Protein AF-A0A744CQF1-F1 (afdb_monomer)

Secondary structure (DSSP, 8-state):
-----S-----PPP--PPPPP-TT--B-------GGGSS-HHHHTTS---BSSHHHHHHHH---S-TTT-HHHHHHIIIIIIS----B-

pLDDT: mean 80.6, std 7.48, range [52.09, 89.44]

Structure (mmCIF, N/CA/C/O backbone):
data_AF-A0A744CQF1-F1
#
_entry.id   AF-A0A744CQF1-F1
#
loop_
_atom_site.group_PDB
_atom_site.id
_atom_site.type_symbol
_atom_site.label_atom_id
_atom_site.label_alt_id
_atom_site.label_comp_id
_atom_site.label_asym_id
_atom_site.label_entity_id
_atom_site.label_seq_id
_atom_site.pdbx_PDB_ins_code
_atom_site.Cartn_x
_atom_site.Cartn_y
_atom_site.Cartn_z
_atom_site.occupancy
_atom_site.B_iso_or_equiv
_atom_site.auth_seq_id
_atom_site.auth_comp_id
_atom_site.auth_asym_id
_atom_site.auth_atom_id
_atom_site.pdbx_PDB_model_num
ATOM 1 N N . MET A 1 1 ? 31.120 11.249 -49.701 1.00 52.09 1 MET A N 1
ATOM 2 C CA . MET A 1 1 ? 30.536 11.500 -48.367 1.00 52.09 1 MET A CA 1
ATOM 3 C C . MET A 1 1 ? 30.119 12.964 -48.316 1.00 52.09 1 MET A C 1
ATOM 5 O O . MET A 1 1 ? 30.982 13.821 -48.209 1.00 52.09 1 MET A O 1
ATOM 9 N N . GLY A 1 2 ? 28.840 13.262 -48.560 1.00 64.88 2 GLY A N 1
ATOM 10 C CA . GLY A 1 2 ? 28.354 14.643 -48.666 1.00 64.88 2 GLY A CA 1
ATOM 11 C C . GLY A 1 2 ? 28.097 15.241 -47.287 1.00 64.88 2 GLY A C 1
ATOM 12 O O . GLY A 1 2 ? 27.302 14.690 -46.527 1.00 64.88 2 GLY A O 1
ATOM 13 N N . TYR A 1 3 ? 28.777 16.341 -46.966 1.00 69.94 3 TYR A N 1
ATOM 14 C CA . TYR A 1 3 ? 28.553 17.093 -45.736 1.00 69.94 3 TYR A CA 1
ATOM 15 C C . TYR A 1 3 ? 27.156 17.715 -45.780 1.00 69.94 3 TYR A C 1
ATOM 17 O O . TYR A 1 3 ? 26.807 18.433 -46.717 1.00 69.94 3 TYR A O 1
ATOM 25 N N . ARG A 1 4 ? 26.332 17.390 -44.790 1.00 71.69 4 ARG A N 1
ATOM 26 C CA . ARG A 1 4 ? 24.956 17.865 -44.687 1.00 71.69 4 ARG A CA 1
ATOM 27 C C . ARG A 1 4 ? 24.951 19.172 -43.887 1.00 71.69 4 ARG A C 1
ATOM 29 O O . ARG A 1 4 ? 25.225 19.153 -42.693 1.00 71.69 4 ARG A O 1
ATOM 36 N N . HIS A 1 5 ? 24.704 20.303 -44.552 1.00 70.56 5 HIS A N 1
ATOM 37 C CA . HIS A 1 5 ? 24.642 21.624 -43.914 1.00 70.56 5 HIS A CA 1
ATOM 38 C C . HIS A 1 5 ? 23.206 21.920 -43.459 1.00 70.56 5 HIS A C 1
ATOM 40 O O . HIS A 1 5 ? 22.326 22.160 -44.283 1.00 70.56 5 HIS A O 1
ATOM 46 N N . GLY A 1 6 ? 22.971 21.916 -42.148 1.00 83.00 6 GLY A N 1
ATOM 47 C CA . GLY A 1 6 ? 21.667 22.187 -41.545 1.00 83.00 6 GLY A CA 1
ATOM 48 C C . GLY A 1 6 ? 21.626 21.790 -40.070 1.00 83.00 6 GLY A C 1
ATOM 49 O O . GLY A 1 6 ? 22.558 21.173 -39.558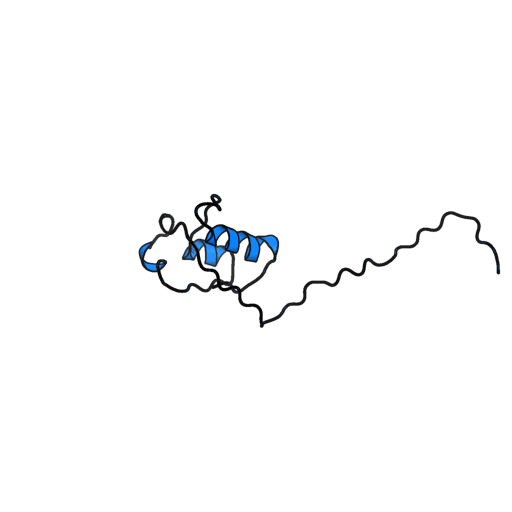 1.00 83.00 6 GLY A O 1
ATOM 50 N N . ILE A 1 7 ? 20.546 22.159 -39.387 1.00 76.81 7 ILE A N 1
ATOM 51 C CA . ILE A 1 7 ? 20.280 21.751 -38.006 1.00 76.81 7 ILE A CA 1
ATOM 52 C C . ILE A 1 7 ? 19.528 20.419 -38.081 1.00 76.81 7 ILE A C 1
ATOM 54 O O . ILE A 1 7 ? 18.497 20.342 -38.750 1.00 76.81 7 ILE A O 1
ATOM 58 N N . TYR A 1 8 ? 20.043 19.376 -37.431 1.00 80.06 8 TYR A N 1
ATOM 59 C CA . TYR A 1 8 ? 19.421 18.052 -37.419 1.00 80.06 8 TYR A CA 1
ATOM 60 C C . TYR A 1 8 ? 18.999 17.702 -35.999 1.00 80.06 8 TYR A C 1
ATOM 62 O O . TYR A 1 8 ? 19.826 17.681 -35.090 1.00 80.06 8 TYR A O 1
ATOM 70 N N . THR A 1 9 ? 17.717 17.405 -35.823 1.00 79.56 9 THR A N 1
ATOM 71 C CA . THR A 1 9 ? 17.188 16.873 -34.569 1.00 79.56 9 THR A CA 1
ATOM 72 C C . THR A 1 9 ? 17.201 15.355 -34.660 1.00 79.56 9 THR A C 1
ATOM 74 O O . THR A 1 9 ? 16.685 14.785 -35.620 1.00 79.56 9 THR A O 1
ATOM 77 N N . SER A 1 10 ? 17.808 14.700 -33.676 1.00 77.56 10 SER A N 1
ATOM 78 C CA . SER A 1 10 ? 17.733 13.253 -33.510 1.00 77.56 10 SER A CA 1
ATOM 79 C C . SER A 1 10 ? 17.060 12.977 -32.180 1.00 77.56 10 SER A C 1
ATOM 81 O O . SER A 1 10 ? 17.553 13.412 -31.141 1.00 77.56 10 SER A O 1
ATOM 83 N N . GLU A 1 11 ? 15.958 12.240 -32.205 1.00 78.56 11 GLU A N 1
ATOM 84 C CA . GLU A 1 11 ? 15.375 11.687 -30.990 1.00 78.56 11 GLU A CA 1
ATOM 85 C C . GLU A 1 11 ? 16.098 10.381 -30.678 1.00 78.56 11 GLU A C 1
ATOM 87 O O . GLU A 1 11 ? 16.030 9.410 -31.430 1.00 78.56 11 GLU A O 1
ATOM 92 N N . ILE A 1 12 ? 16.864 10.384 -29.591 1.00 78.56 12 ILE A N 1
ATOM 93 C CA . ILE A 1 12 ? 17.448 9.162 -29.047 1.00 78.56 12 ILE A CA 1
ATOM 94 C C . ILE A 1 12 ? 16.388 8.585 -28.107 1.00 78.56 12 ILE A C 1
ATOM 96 O O . ILE A 1 12 ? 16.023 9.273 -27.149 1.00 78.56 12 ILE A O 1
ATOM 100 N N . PRO A 1 13 ? 15.874 7.366 -28.351 1.00 71.81 13 PRO A N 1
ATOM 101 C CA . PRO A 1 13 ? 14.908 6.761 -27.449 1.00 71.81 13 PRO A CA 1
ATOM 102 C C . PRO A 1 13 ? 15.548 6.634 -26.067 1.00 71.81 13 PRO A C 1
ATOM 104 O O . PRO A 1 13 ? 16.601 6.015 -25.902 1.00 71.81 13 PRO A O 1
ATOM 107 N N . THR A 1 14 ? 14.930 7.250 -25.064 1.00 74.25 14 THR A N 1
ATOM 108 C CA . THR A 1 14 ? 15.338 7.067 -23.677 1.00 74.25 14 THR A CA 1
ATOM 109 C C . THR A 1 14 ? 15.015 5.632 -23.285 1.00 74.25 14 THR A C 1
ATOM 111 O O . THR A 1 14 ? 13.863 5.205 -23.281 1.00 74.25 14 THR A O 1
ATOM 114 N N . SER A 1 15 ? 16.052 4.857 -22.977 1.00 66.75 15 SER A N 1
ATOM 115 C CA . SER A 1 15 ? 15.905 3.462 -22.567 1.00 66.75 15 SER A CA 1
ATOM 116 C C . SER A 1 15 ? 15.473 3.391 -21.098 1.00 66.75 15 SER A C 1
ATOM 118 O O . SER A 1 15 ? 16.241 2.979 -20.234 1.00 66.75 15 SER A O 1
ATOM 120 N N . ILE A 1 16 ? 14.256 3.851 -20.797 1.00 72.25 16 ILE A N 1
ATOM 121 C CA . ILE A 1 16 ? 13.632 3.660 -19.485 1.00 72.25 16 ILE A CA 1
ATOM 122 C C . ILE A 1 16 ? 12.907 2.320 -19.532 1.00 72.25 16 ILE A C 1
ATOM 124 O O . ILE A 1 16 ? 11.856 2.191 -20.157 1.00 72.25 16 ILE A O 1
ATOM 128 N N . THR A 1 17 ? 13.487 1.305 -18.896 1.00 74.81 17 THR A N 1
ATOM 129 C CA . THR A 1 17 ? 12.841 -0.001 -18.758 1.00 74.81 17 THR A CA 1
ATOM 130 C C . THR A 1 17 ? 11.577 0.162 -17.911 1.00 74.81 17 THR A C 1
ATOM 132 O O . THR A 1 17 ? 11.685 0.618 -16.768 1.00 74.81 17 THR A O 1
ATOM 135 N N . PRO A 1 18 ? 10.383 -0.185 -18.425 1.00 70.75 18 PRO A N 1
ATOM 136 C CA . PRO A 1 18 ? 9.175 -0.131 -17.618 1.00 70.75 18 PRO A CA 1
ATOM 137 C C . PRO A 1 18 ? 9.276 -1.143 -16.465 1.00 70.75 18 PRO A C 1
ATOM 139 O O . PRO A 1 18 ? 9.870 -2.213 -16.638 1.00 70.75 18 PRO A O 1
ATOM 142 N N . PRO A 1 19 ? 8.708 -0.834 -15.289 1.00 69.06 19 PRO A N 1
ATOM 143 C CA . PRO A 1 19 ? 8.650 -1.785 -14.189 1.00 69.06 19 PRO A CA 1
ATOM 144 C C . PRO A 1 19 ? 7.914 -3.058 -14.630 1.00 69.06 19 PRO A C 1
ATOM 146 O O . PRO A 1 19 ? 6.842 -3.003 -15.232 1.00 69.06 19 PRO A O 1
ATOM 149 N N . VAL A 1 20 ? 8.517 -4.213 -14.348 1.00 70.31 20 VAL A N 1
ATOM 150 C CA . VAL A 1 20 ? 7.944 -5.533 -14.634 1.00 70.31 20 VAL A CA 1
ATOM 151 C C . VAL A 1 20 ? 7.161 -6.038 -13.428 1.00 70.31 20 VAL A C 1
ATOM 153 O O . VAL A 1 20 ? 7.654 -6.016 -12.302 1.00 70.31 20 VAL A O 1
ATOM 156 N N . ASN A 1 21 ? 5.946 -6.531 -13.670 1.00 69.56 21 ASN A N 1
ATOM 157 C CA . ASN A 1 21 ? 5.134 -7.160 -12.633 1.00 69.56 21 ASN A CA 1
ATOM 158 C C . ASN A 1 21 ? 5.734 -8.519 -12.264 1.00 69.56 21 ASN A C 1
ATOM 160 O O . ASN A 1 21 ? 5.835 -9.410 -13.109 1.00 69.56 21 ASN A O 1
ATOM 164 N N . VAL A 1 22 ? 6.113 -8.686 -10.997 1.00 71.31 22 VAL A N 1
ATOM 165 C CA . VAL A 1 22 ? 6.661 -9.937 -10.469 1.00 71.31 22 VAL A CA 1
ATOM 166 C C . VAL A 1 22 ? 5.830 -10.409 -9.280 1.00 71.31 22 VAL A C 1
ATOM 168 O O . VAL A 1 22 ? 5.462 -9.622 -8.416 1.00 71.31 22 VAL A O 1
ATOM 171 N N . SER A 1 23 ? 5.554 -11.712 -9.210 1.00 71.12 23 SER A N 1
ATOM 172 C CA . SER A 1 23 ? 4.802 -12.308 -8.093 1.00 71.12 23 SER A CA 1
ATOM 173 C C . SER A 1 23 ? 5.645 -12.504 -6.822 1.00 71.12 23 SER A C 1
ATOM 175 O O . SER A 1 23 ? 5.105 -12.878 -5.785 1.00 71.12 23 SER A O 1
ATOM 177 N N . ALA A 1 24 ? 6.963 -12.304 -6.892 1.00 66.81 24 ALA A N 1
ATOM 178 C CA . ALA A 1 24 ? 7.922 -12.713 -5.861 1.00 66.81 24 ALA A CA 1
ATOM 179 C C . ALA A 1 24 ? 8.315 -11.597 -4.866 1.00 66.81 24 ALA A C 1
ATOM 181 O O . ALA A 1 24 ? 9.339 -11.710 -4.202 1.00 66.81 24 ALA A O 1
ATOM 182 N N . GLY A 1 25 ? 7.527 -10.523 -4.750 1.00 73.56 25 GLY A N 1
ATOM 183 C CA . GLY A 1 25 ? 7.866 -9.335 -3.950 1.00 73.56 25 GLY A CA 1
ATOM 184 C C . GLY A 1 25 ? 6.747 -8.874 -3.020 1.00 73.56 25 GLY A C 1
ATOM 185 O O . GLY A 1 25 ? 6.425 -7.690 -3.012 1.00 73.56 25 GLY A O 1
ATOM 186 N N . LEU A 1 26 ? 6.122 -9.796 -2.279 1.00 83.44 26 LEU A N 1
ATOM 187 C CA . LEU A 1 26 ? 5.085 -9.440 -1.306 1.00 83.44 26 LEU A CA 1
ATOM 188 C C . LEU A 1 26 ? 5.677 -8.523 -0.226 1.00 83.44 26 LEU A C 1
ATOM 190 O O . LEU A 1 26 ? 6.605 -8.911 0.485 1.00 83.44 26 LEU A O 1
ATOM 194 N N . ILE A 1 27 ? 5.115 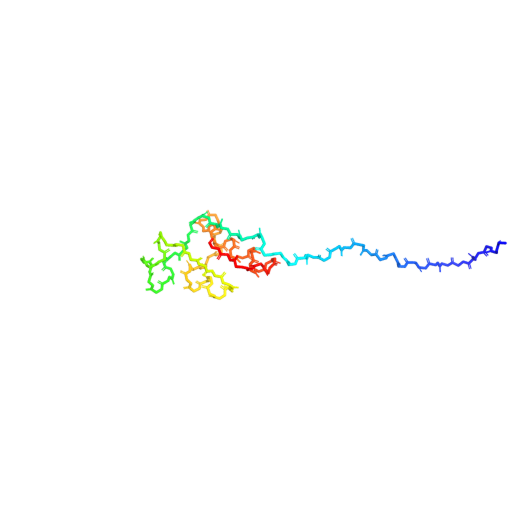-7.325 -0.083 1.00 83.56 27 ILE A N 1
ATOM 195 C CA . ILE A 1 27 ? 5.499 -6.399 0.981 1.00 83.56 27 ILE A CA 1
ATOM 196 C C . ILE A 1 27 ? 4.791 -6.841 2.264 1.00 83.56 27 ILE A C 1
ATOM 198 O O . ILE A 1 27 ? 3.562 -6.841 2.314 1.00 83.56 27 ILE A O 1
ATOM 202 N N . VAL A 1 28 ? 5.572 -7.202 3.284 1.00 88.25 28 VAL A N 1
ATOM 203 C CA . VAL A 1 28 ? 5.088 -7.463 4.648 1.00 88.25 28 VAL A CA 1
ATOM 204 C C .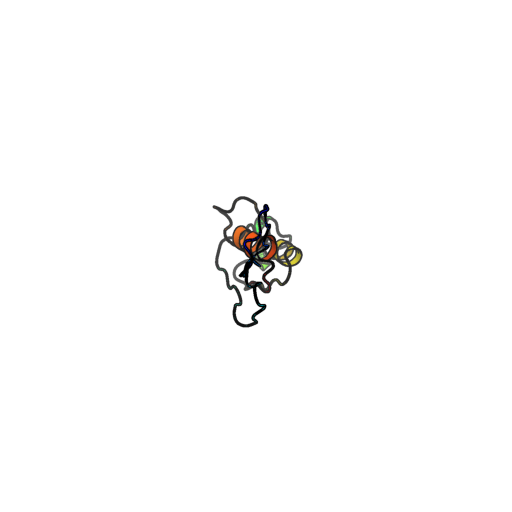 VAL A 1 28 ? 5.611 -6.354 5.552 1.00 88.25 28 VAL A C 1
ATOM 206 O O . VAL A 1 28 ? 6.824 -6.238 5.743 1.00 88.25 28 VAL A O 1
ATOM 209 N N . ALA A 1 29 ? 4.720 -5.518 6.075 1.00 87.88 29 ALA A N 1
ATOM 210 C CA . ALA A 1 29 ? 5.080 -4.340 6.853 1.00 87.88 29 ALA A CA 1
ATOM 211 C C . ALA A 1 29 ? 4.628 -4.460 8.311 1.00 87.88 29 ALA A C 1
ATOM 213 O O . ALA A 1 29 ? 3.496 -4.822 8.615 1.00 87.88 29 ALA A O 1
ATOM 214 N N . PHE A 1 30 ? 5.513 -4.084 9.232 1.00 88.31 30 PHE A N 1
ATOM 215 C CA . PHE A 1 30 ? 5.220 -4.037 10.662 1.00 88.31 30 PHE A CA 1
ATOM 216 C C . PHE A 1 30 ? 5.317 -2.598 11.148 1.00 88.31 30 PHE A C 1
ATOM 218 O O . PHE A 1 30 ? 6.299 -1.907 10.872 1.00 88.31 30 PHE A O 1
ATOM 225 N N . GLY A 1 31 ? 4.311 -2.136 11.884 1.00 87.06 31 GLY A N 1
ATOM 226 C CA . GLY A 1 31 ? 4.283 -0.754 12.329 1.00 87.06 31 GLY A CA 1
ATOM 227 C C . GLY A 1 31 ? 3.046 -0.389 13.127 1.00 87.06 31 GLY A C 1
ATOM 228 O O . GLY A 1 31 ? 2.290 -1.244 13.586 1.00 87.06 31 GLY A O 1
ATOM 229 N N . THR A 1 32 ? 2.854 0.913 13.296 1.00 86.94 32 THR A N 1
ATOM 230 C CA . THR A 1 32 ? 1.734 1.486 14.038 1.00 86.94 32 THR A CA 1
ATOM 231 C C . THR A 1 32 ? 0.641 1.951 13.086 1.00 86.94 32 THR A C 1
ATOM 233 O O . THR A 1 32 ? 0.909 2.554 12.044 1.00 86.94 32 THR A O 1
ATOM 236 N N . SER A 1 33 ? -0.610 1.691 13.468 1.00 85.12 33 SER A N 1
ATOM 237 C CA . SER A 1 33 ? -1.790 2.087 12.701 1.00 85.12 33 SER A CA 1
ATOM 238 C C . SER A 1 33 ? -2.769 2.930 13.526 1.00 85.12 33 SER A C 1
ATOM 240 O O . SER A 1 33 ? -2.889 2.685 14.733 1.00 85.12 33 SER A O 1
ATOM 242 N N . PRO A 1 34 ? -3.506 3.887 12.922 1.00 83.25 34 PRO A N 1
ATOM 243 C CA . PRO A 1 34 ? -4.588 4.612 13.588 1.00 83.25 34 PRO A CA 1
ATOM 244 C C . PRO A 1 34 ? -5.848 3.741 13.729 1.00 83.25 34 PRO A C 1
ATOM 246 O O . PRO A 1 34 ? -6.900 4.020 13.157 1.00 83.25 34 PRO A O 1
ATOM 249 N N . VAL A 1 35 ? -5.763 2.683 14.541 1.00 82.25 35 VAL A N 1
ATOM 250 C CA . VAL A 1 35 ? -6.881 1.748 14.770 1.00 82.25 35 VAL A CA 1
ATOM 251 C C . VAL A 1 35 ? -8.102 2.409 15.414 1.00 82.25 35 VAL A C 1
ATOM 253 O O . VAL A 1 35 ? -9.210 1.896 15.318 1.00 82.25 35 VAL A O 1
ATOM 256 N N . ASN A 1 36 ? -7.917 3.566 16.049 1.00 78.00 36 ASN A N 1
ATOM 257 C CA . ASN A 1 36 ? -8.969 4.358 16.686 1.00 78.00 36 ASN A CA 1
ATOM 258 C C . ASN A 1 36 ? -9.990 4.951 15.700 1.00 78.00 36 ASN A C 1
ATOM 260 O O . ASN A 1 36 ? -11.004 5.478 16.142 1.00 78.00 36 ASN A O 1
ATOM 264 N N . GLN A 1 37 ? -9.709 4.917 14.397 1.00 76.06 37 GLN A N 1
ATOM 265 C CA . GLN A 1 37 ? -10.618 5.387 13.347 1.00 76.06 37 GLN A CA 1
ATOM 266 C C . GLN A 1 37 ? -11.504 4.273 12.772 1.00 76.06 37 GLN A C 1
ATOM 268 O O . GLN A 1 37 ? -12.364 4.549 11.943 1.00 76.06 37 GLN A O 1
ATOM 273 N N . LEU A 1 38 ? -11.278 3.021 13.174 1.00 79.19 38 LEU A N 1
ATOM 274 C CA . LEU A 1 38 ? -12.019 1.864 12.684 1.00 79.19 38 LEU A CA 1
ATOM 275 C C . LEU A 1 38 ? -13.302 1.662 13.495 1.00 79.19 38 LEU A C 1
ATOM 277 O O . LEU A 1 38 ? -13.307 1.884 14.705 1.00 79.19 38 LEU A O 1
ATOM 281 N N . ASP A 1 39 ? -14.344 1.120 12.859 1.00 73.44 39 ASP A N 1
ATOM 282 C CA . ASP A 1 39 ? -15.579 0.714 13.550 1.00 73.44 39 ASP A CA 1
ATOM 283 C C . ASP A 1 39 ? -15.316 -0.335 14.645 1.00 73.44 39 ASP A C 1
ATOM 285 O O . ASP A 1 39 ? -16.010 -0.384 15.657 1.00 73.44 39 ASP A O 1
ATOM 289 N N . ASN A 1 40 ? -14.290 -1.176 14.458 1.00 73.94 40 ASN A N 1
ATOM 290 C CA . ASN A 1 40 ? -13.912 -2.243 15.386 1.00 73.94 40 ASN A CA 1
ATOM 291 C C . ASN A 1 40 ? -12.398 -2.250 15.669 1.00 73.94 40 ASN A C 1
ATOM 293 O O . ASN A 1 40 ? -11.671 -3.091 15.126 1.00 73.94 40 ASN A O 1
ATOM 297 N N . PRO A 1 41 ? -11.902 -1.377 16.566 1.00 68.75 41 PRO A N 1
ATOM 298 C CA . PRO A 1 41 ? -10.468 -1.216 16.825 1.00 68.75 41 PRO A CA 1
ATOM 299 C C . PRO A 1 41 ? -9.792 -2.507 17.314 1.00 68.75 41 PRO A C 1
ATOM 301 O O . PRO A 1 41 ? -8.676 -2.814 16.907 1.00 68.75 41 PRO A O 1
ATOM 304 N N . SER A 1 42 ? -10.475 -3.318 18.132 1.00 70.31 42 SER A N 1
ATOM 305 C CA . SER A 1 42 ? -9.914 -4.581 18.650 1.00 70.31 42 SER A CA 1
ATOM 306 C C . SER A 1 42 ? -9.748 -5.669 17.587 1.00 70.31 42 SER A C 1
ATOM 308 O O . SER A 1 42 ? -8.981 -6.607 17.790 1.00 70.31 42 SER A O 1
ATOM 310 N N . SER A 1 43 ? -10.446 -5.577 16.450 1.00 70.69 43 SER A N 1
ATOM 311 C CA . SER A 1 43 ? -10.347 -6.600 15.405 1.00 70.69 43 SER A CA 1
ATOM 312 C C . SER A 1 43 ? -9.138 -6.410 14.484 1.00 70.69 43 SER A C 1
ATOM 314 O O . SER A 1 43 ? -8.801 -7.345 13.760 1.00 70.69 43 SER A O 1
ATOM 316 N N . ALA A 1 44 ? -8.494 -5.241 14.514 1.00 71.31 44 ALA A N 1
ATOM 317 C CA . ALA A 1 44 ? -7.349 -4.904 13.666 1.00 71.31 44 ALA A CA 1
ATOM 318 C C . ALA A 1 44 ? -5.992 -5.014 14.388 1.00 71.31 44 ALA A C 1
ATOM 320 O O . ALA A 1 44 ? -4.946 -4.978 13.748 1.00 71.31 44 ALA A O 1
ATOM 321 N N . VAL A 1 45 ? -5.986 -5.158 15.716 1.00 76.31 45 VAL A N 1
ATOM 322 C CA . VAL A 1 45 ? -4.751 -5.262 16.508 1.00 76.31 45 VAL A CA 1
ATOM 323 C C . VAL A 1 45 ? -4.250 -6.709 16.526 1.00 76.31 45 VAL A C 1
ATOM 325 O O . VAL A 1 45 ? -5.023 -7.637 16.760 1.00 76.31 45 VAL A O 1
ATOM 328 N N . ASN A 1 46 ? -2.941 -6.898 16.317 1.00 77.12 46 ASN A N 1
ATOM 329 C CA . ASN A 1 46 ? -2.239 -8.192 16.371 1.00 77.12 46 ASN A CA 1
ATOM 330 C C . ASN A 1 46 ? -2.783 -9.277 15.424 1.00 77.12 46 ASN A C 1
ATOM 332 O O . ASN A 1 46 ? -2.630 -10.470 15.690 1.00 77.12 46 ASN A O 1
ATOM 336 N N . LYS A 1 47 ? -3.401 -8.881 14.309 1.00 83.62 47 LYS A N 1
ATOM 337 C CA . LYS A 1 47 ? -3.814 -9.800 13.246 1.00 83.62 47 LYS A CA 1
ATOM 338 C C . LYS A 1 47 ? -3.173 -9.377 11.927 1.00 83.62 47 LYS A C 1
ATOM 340 O O . LYS A 1 47 ? -3.217 -8.189 11.617 1.00 83.62 47 LYS A O 1
ATOM 345 N N . PRO A 1 48 ? -2.599 -10.312 11.152 1.00 84.0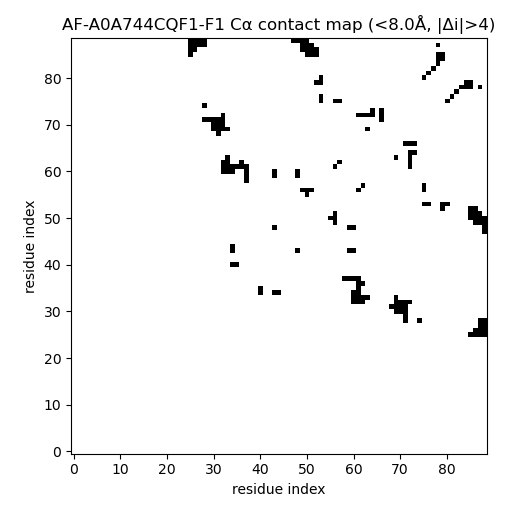0 48 PRO A N 1
ATOM 346 C CA . PRO A 1 48 ? -2.115 -9.996 9.816 1.00 84.00 48 PRO A CA 1
ATOM 347 C C . PRO A 1 48 ? -3.303 -9.625 8.926 1.00 84.00 48 PRO A C 1
ATOM 349 O O . PRO A 1 48 ? -4.323 -10.321 8.916 1.00 84.00 48 PRO A O 1
ATOM 352 N N . VAL A 1 49 ? -3.175 -8.528 8.184 1.00 85.25 49 VAL A N 1
ATOM 353 C CA . VAL A 1 49 ? -4.228 -8.020 7.308 1.00 85.25 49 VAL A CA 1
ATOM 354 C C . VAL A 1 49 ? -3.670 -7.898 5.905 1.00 85.25 49 VAL A C 1
ATOM 356 O O . VAL A 1 49 ? -2.878 -7.013 5.625 1.00 85.25 49 VAL A O 1
ATOM 359 N N . ILE A 1 50 ? -4.149 -8.746 5.000 1.00 87.62 50 ILE A N 1
ATOM 360 C CA . ILE A 1 50 ? -3.864 -8.575 3.579 1.00 87.62 50 ILE A CA 1
ATOM 361 C C . ILE A 1 50 ? -4.812 -7.536 2.972 1.00 87.62 50 ILE A C 1
ATOM 363 O O . ILE A 1 50 ? -6.027 -7.571 3.217 1.00 87.62 50 ILE A O 1
ATOM 367 N N . ALA A 1 51 ? -4.249 -6.627 2.180 1.00 87.94 51 ALA A N 1
ATOM 368 C CA . ALA A 1 51 ? -4.984 -5.655 1.385 1.00 87.94 51 ALA A CA 1
ATOM 369 C C . ALA A 1 51 ? -4.507 -5.678 -0.072 1.00 87.94 51 ALA A C 1
ATOM 371 O O . ALA A 1 51 ? -3.305 -5.685 -0.356 1.00 87.94 51 ALA A O 1
ATOM 372 N N . TYR A 1 52 ? -5.464 -5.665 -0.999 1.00 87.38 52 TYR A N 1
ATOM 373 C CA . TYR A 1 52 ? -5.201 -5.630 -2.441 1.00 87.38 52 TYR A CA 1
ATOM 374 C C . TYR A 1 52 ? -5.427 -4.247 -3.042 1.00 87.38 52 TYR A C 1
ATOM 376 O O . TYR A 1 52 ? -4.938 -3.953 -4.130 1.00 87.38 52 TYR A O 1
ATOM 384 N N . THR A 1 53 ? -6.173 -3.392 -2.345 1.00 87.44 53 THR A N 1
ATOM 385 C CA . THR A 1 53 ? -6.503 -2.045 -2.809 1.00 87.44 53 THR A CA 1
ATOM 386 C C . THR A 1 53 ? -6.320 -1.026 -1.696 1.00 87.44 53 THR A C 1
ATOM 388 O O . THR A 1 53 ? -6.431 -1.345 -0.511 1.00 87.44 53 THR A O 1
ATOM 391 N N . TYR A 1 54 ? -6.108 0.233 -2.086 1.00 86.88 54 TYR A N 1
ATOM 392 C CA . TYR A 1 54 ? -6.027 1.345 -1.142 1.00 86.88 54 TYR A CA 1
ATOM 393 C C . TYR A 1 54 ? -7.284 1.445 -0.267 1.00 86.88 54 TYR A C 1
ATOM 395 O O . TYR A 1 54 ? -7.177 1.530 0.951 1.00 86.88 54 TYR A O 1
ATOM 403 N N . ALA A 1 55 ? -8.479 1.377 -0.865 1.00 87.44 55 ALA A N 1
ATOM 404 C CA . ALA A 1 55 ? -9.739 1.500 -0.130 1.00 87.44 55 ALA A CA 1
ATOM 405 C C . ALA A 1 55 ? -9.908 0.394 0.926 1.00 87.44 55 ALA A C 1
ATOM 407 O O . ALA A 1 55 ? -10.323 0.662 2.052 1.00 87.44 55 ALA A O 1
ATOM 408 N N . GLU A 1 56 ? -9.529 -0.838 0.582 1.00 86.94 56 GLU A N 1
ATOM 409 C CA . GLU A 1 56 ? -9.542 -1.966 1.511 1.00 86.94 56 GLU A CA 1
ATOM 410 C C . GLU A 1 56 ? -8.534 -1.773 2.652 1.00 86.94 56 GLU A C 1
ATOM 412 O O . GLU A 1 56 ? -8.874 -1.999 3.814 1.00 86.94 56 GLU A O 1
ATOM 417 N N . ALA A 1 57 ? -7.320 -1.306 2.343 1.00 85.12 57 ALA A N 1
ATOM 418 C CA . ALA A 1 57 ? -6.296 -1.033 3.346 1.00 85.12 57 ALA A CA 1
ATOM 419 C C . ALA A 1 57 ? -6.754 0.049 4.339 1.00 85.12 57 ALA A C 1
ATOM 421 O O . ALA A 1 57 ? -6.678 -0.151 5.552 1.00 85.12 57 ALA A O 1
ATOM 422 N N . VAL A 1 58 ? -7.310 1.158 3.840 1.00 86.81 58 VAL A N 1
ATOM 423 C CA . VAL A 1 58 ? -7.847 2.237 4.683 1.00 86.81 58 VAL A CA 1
ATOM 424 C C . VAL A 1 58 ? -9.013 1.742 5.539 1.00 86.81 58 VAL A C 1
ATOM 426 O O . VAL A 1 58 ? -9.071 2.062 6.722 1.00 86.81 58 VAL A O 1
ATOM 429 N N . SER A 1 59 ? -9.904 0.918 4.983 1.00 84.56 59 SER A N 1
ATOM 430 C CA . SER A 1 59 ? -11.051 0.388 5.723 1.00 84.56 59 SER A CA 1
ATOM 431 C C . SER A 1 59 ? -10.668 -0.612 6.816 1.00 84.56 59 SER A C 1
ATOM 433 O O . SER A 1 59 ? -11.383 -0.699 7.810 1.00 84.56 59 SER A O 1
ATOM 435 N N . LYS A 1 60 ? -9.602 -1.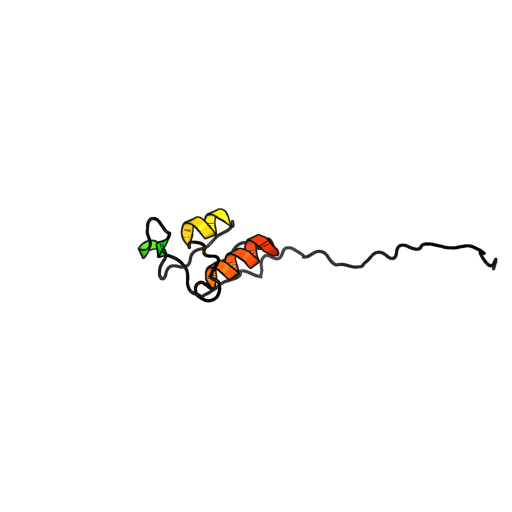401 6.634 1.00 83.44 60 LYS A N 1
ATOM 436 C CA . LYS A 1 60 ? -9.211 -2.448 7.594 1.00 83.44 60 LYS A CA 1
ATOM 437 C C . LYS A 1 60 ? -8.217 -1.969 8.650 1.00 83.44 60 LYS A C 1
ATOM 439 O O . LYS A 1 60 ? -8.251 -2.460 9.775 1.00 83.44 60 LYS A O 1
ATOM 444 N N . ILE A 1 61 ? -7.315 -1.064 8.278 1.00 81.69 61 ILE A N 1
ATOM 445 C CA . ILE A 1 61 ? -6.173 -0.649 9.103 1.00 81.69 61 ILE A CA 1
ATOM 446 C C . ILE A 1 61 ? -6.334 0.808 9.575 1.00 81.69 61 ILE A C 1
ATOM 448 O O . ILE A 1 61 ? -5.896 1.131 10.677 1.00 81.69 61 ILE A O 1
ATOM 452 N N . GLY A 1 62 ? -7.039 1.655 8.821 1.00 84.06 62 GLY A N 1
ATOM 453 C CA . GLY A 1 62 ? -7.155 3.095 9.069 1.00 84.06 62 GLY A CA 1
ATOM 454 C C . GLY A 1 62 ? -6.070 3.891 8.337 1.00 84.06 62 GLY A C 1
ATOM 455 O O . GLY A 1 62 ? -5.063 3.335 7.894 1.00 84.06 62 GLY A O 1
ATOM 456 N N . PHE A 1 63 ? -6.263 5.206 8.186 1.00 84.56 63 PHE A N 1
ATOM 457 C CA . PHE A 1 63 ? -5.305 6.064 7.485 1.00 84.56 63 PHE A CA 1
ATOM 458 C C . PHE A 1 63 ? -5.164 7.437 8.135 1.00 84.56 63 PHE A C 1
ATOM 460 O O . PHE A 1 63 ? -6.137 8.159 8.340 1.00 84.56 63 PHE A O 1
ATOM 467 N N . SER A 1 64 ? -3.919 7.831 8.392 1.00 87.44 64 SER A N 1
ATOM 468 C CA . SER A 1 64 ? -3.579 9.151 8.912 1.00 87.44 64 SER A CA 1
ATOM 469 C C . SER A 1 64 ? -2.396 9.742 8.153 1.00 87.44 64 SER A C 1
ATOM 471 O O . SER A 1 64 ? -1.481 9.030 7.747 1.00 87.44 64 SER A O 1
ATOM 473 N N . THR A 1 65 ? -2.395 11.063 7.975 1.00 84.62 65 THR A N 1
ATOM 474 C CA . THR A 1 65 ? -1.292 11.804 7.339 1.00 84.62 65 THR A CA 1
ATOM 475 C C . THR A 1 65 ? -0.112 12.048 8.282 1.00 84.62 65 THR A C 1
ATOM 477 O O . THR A 1 65 ? 0.914 12.573 7.855 1.00 84.62 65 THR A O 1
ATOM 480 N N . ASN A 1 66 ? -0.230 11.664 9.559 1.00 86.81 66 ASN A N 1
ATOM 481 C CA . ASN A 1 66 ? 0.868 11.723 10.517 1.00 86.81 66 ASN A CA 1
ATOM 482 C C . ASN A 1 66 ? 1.735 10.455 10.421 1.00 86.81 66 ASN A C 1
ATOM 484 O O . ASN A 1 66 ? 1.552 9.505 11.184 1.00 86.81 66 ASN A O 1
ATOM 488 N N . PHE A 1 67 ? 2.669 10.453 9.470 1.00 83.81 67 PHE A N 1
ATOM 489 C CA . PHE A 1 67 ? 3.544 9.308 9.190 1.00 83.81 67 PHE A CA 1
ATOM 490 C C . PHE A 1 67 ? 4.553 9.018 10.311 1.00 83.81 67 PHE A C 1
ATOM 492 O O . PHE A 1 67 ? 4.908 7.862 10.513 1.00 83.81 67 PHE A O 1
ATOM 499 N N . GLU A 1 68 ? 4.936 10.020 11.113 1.00 84.50 68 GLU A N 1
ATOM 500 C CA . GLU A 1 68 ? 5.828 9.815 12.266 1.00 84.50 68 GLU A CA 1
ATOM 501 C C . GLU A 1 68 ? 5.202 8.906 13.330 1.00 84.50 68 GLU A C 1
ATOM 503 O O . GLU A 1 68 ? 5.895 8.122 13.976 1.00 84.50 68 GLU A O 1
ATOM 508 N N . LYS A 1 69 ? 3.881 9.006 13.522 1.00 83.75 69 LYS A N 1
ATOM 509 C CA . LYS A 1 69 ? 3.148 8.192 14.501 1.00 83.75 69 LYS A CA 1
ATOM 510 C C . LYS A 1 69 ? 2.523 6.939 13.904 1.00 83.75 69 LYS A C 1
ATOM 512 O O . LYS A 1 69 ? 2.281 5.993 14.652 1.00 83.75 69 LYS A O 1
ATOM 517 N N . TYR A 1 70 ? 2.242 6.930 12.602 1.00 86.75 70 TYR A N 1
ATOM 518 C CA . TYR A 1 70 ? 1.505 5.867 11.917 1.00 86.75 70 TYR A CA 1
ATOM 519 C C . TYR A 1 70 ? 2.254 5.383 10.678 1.00 86.75 70 TYR A C 1
ATOM 521 O O . TYR A 1 70 ? 1.904 5.705 9.539 1.00 86.75 70 TYR A O 1
ATOM 529 N N . THR A 1 71 ? 3.282 4.573 10.909 1.00 87.69 71 THR A N 1
ATOM 530 C CA . THR A 1 71 ? 4.183 4.094 9.853 1.00 87.69 71 THR A CA 1
ATOM 531 C C . THR A 1 71 ? 3.477 3.196 8.833 1.00 87.69 71 THR A C 1
ATOM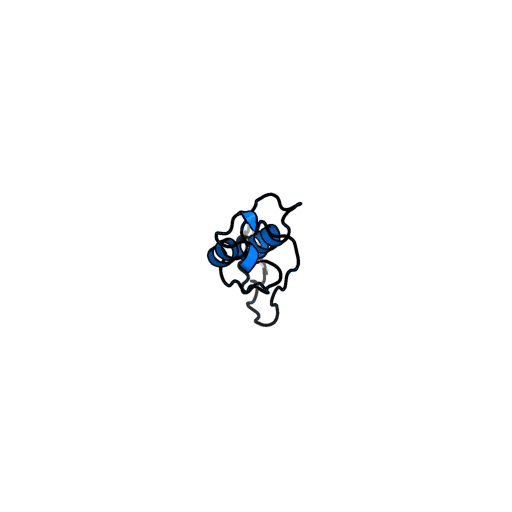 533 O O . THR A 1 71 ? 3.828 3.202 7.656 1.00 87.69 71 THR A O 1
ATOM 536 N N . LEU A 1 72 ? 2.409 2.488 9.220 1.00 87.44 72 LEU A N 1
ATOM 537 C CA . LEU A 1 72 ? 1.627 1.673 8.279 1.00 87.44 72 LEU A CA 1
ATOM 538 C C . LEU A 1 72 ? 0.823 2.525 7.285 1.00 87.44 72 LEU A C 1
ATOM 540 O O . LEU A 1 72 ? 0.642 2.124 6.137 1.00 87.44 72 LEU A 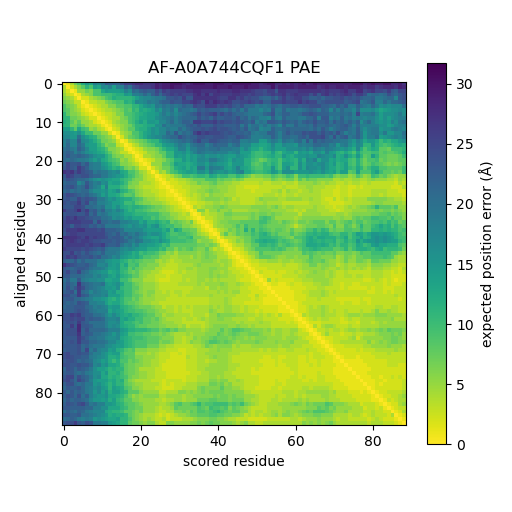O 1
ATOM 544 N N . SER A 1 73 ? 0.395 3.731 7.675 1.00 88.06 73 SER A N 1
ATOM 545 C CA . SER A 1 73 ? -0.265 4.665 6.748 1.00 88.06 73 SER A CA 1
ATOM 546 C C . SER A 1 73 ? 0.693 5.165 5.660 1.00 88.06 73 SER A C 1
ATOM 548 O O . SER A 1 73 ? 0.274 5.387 4.523 1.00 88.06 73 SER A O 1
ATOM 550 N N . GLU A 1 74 ? 1.985 5.292 5.974 1.00 89.00 74 GLU A N 1
ATOM 551 C CA . GLU A 1 74 ? 3.014 5.624 4.986 1.00 89.00 74 GLU A CA 1
ATOM 552 C C . GLU A 1 74 ? 3.187 4.496 3.965 1.00 89.00 74 GLU A C 1
ATOM 554 O O . GLU A 1 74 ? 3.148 4.748 2.761 1.00 89.00 74 GLU A O 1
ATOM 559 N N . VAL A 1 75 ? 3.277 3.246 4.430 1.00 88.75 75 VAL A N 1
ATOM 560 C CA . VAL A 1 75 ? 3.393 2.070 3.554 1.00 88.75 75 VAL A CA 1
ATOM 561 C C . VAL A 1 75 ? 2.200 1.973 2.605 1.00 88.75 75 VAL A C 1
ATOM 563 O O . VAL A 1 75 ? 2.395 1.784 1.408 1.00 88.75 75 VAL A O 1
ATOM 566 N N . ILE A 1 76 ? 0.974 2.182 3.098 1.00 88.25 76 ILE A N 1
ATOM 567 C CA . ILE A 1 76 ? -0.238 2.193 2.262 1.00 88.25 76 ILE A CA 1
ATOM 568 C C . ILE A 1 76 ? -0.142 3.280 1.180 1.00 88.25 76 ILE A C 1
ATOM 570 O O . ILE A 1 76 ? -0.437 3.023 0.010 1.00 88.25 76 ILE A O 1
ATOM 574 N N . LYS A 1 77 ? 0.290 4.494 1.544 1.00 88.88 77 LYS A N 1
ATOM 575 C CA . LYS A 1 77 ? 0.448 5.603 0.591 1.00 88.88 77 LYS A CA 1
ATOM 576 C C . LYS A 1 77 ? 1.498 5.292 -0.473 1.00 88.88 77 LYS A C 1
ATOM 578 O O . LYS A 1 77 ? 1.266 5.555 -1.650 1.00 88.88 77 LYS A O 1
ATOM 583 N N . VAL A 1 78 ? 2.644 4.758 -0.072 1.00 89.44 78 VAL A N 1
ATOM 584 C CA . VAL A 1 78 ? 3.758 4.471 -0.977 1.00 89.44 78 VAL A CA 1
ATOM 585 C C . VAL A 1 78 ? 3.419 3.296 -1.894 1.00 89.44 78 VAL A C 1
ATOM 587 O O . VAL A 1 78 ? 3.517 3.429 -3.114 1.00 89.44 78 VAL A O 1
ATOM 590 N N . ALA A 1 79 ? 2.961 2.179 -1.328 1.00 89.00 79 ALA A N 1
ATOM 591 C CA . ALA A 1 79 ? 2.652 0.969 -2.078 1.00 89.00 79 ALA A CA 1
ATOM 592 C C . ALA A 1 79 ? 1.515 1.200 -3.077 1.00 89.00 79 ALA A C 1
ATOM 594 O O . ALA A 1 79 ? 1.718 1.000 -4.270 1.00 89.00 79 ALA A O 1
ATOM 595 N N . PHE A 1 80 ? 0.354 1.693 -2.634 1.00 88.00 80 PHE A N 1
ATOM 596 C CA . PHE A 1 80 ? -0.808 1.834 -3.517 1.00 88.00 80 PHE A CA 1
ATOM 597 C C . PHE A 1 80 ? -0.851 3.164 -4.276 1.00 88.00 80 PHE A C 1
ATOM 599 O O . PHE A 1 80 ? -1.357 3.204 -5.393 1.00 88.00 80 PHE A O 1
ATOM 606 N N . GLY A 1 81 ? -0.357 4.255 -3.684 1.00 84.19 81 GLY A N 1
ATOM 607 C CA . GLY A 1 81 ? -0.484 5.598 -4.258 1.00 84.19 81 GLY A CA 1
ATOM 608 C C . GLY A 1 81 ? 0.657 6.004 -5.189 1.00 84.19 81 GLY A C 1
ATOM 609 O O . GLY A 1 81 ? 0.414 6.715 -6.158 1.00 84.19 81 GLY A O 1
ATOM 610 N N . ILE A 1 82 ? 1.891 5.574 -4.905 1.00 85.56 82 ILE A N 1
ATOM 611 C CA . ILE A 1 82 ? 3.068 5.951 -5.706 1.00 85.56 82 ILE A CA 1
ATOM 612 C C . ILE A 1 82 ? 3.432 4.834 -6.680 1.00 85.56 82 ILE A C 1
ATOM 614 O O . ILE A 1 82 ? 3.594 5.087 -7.871 1.00 85.56 82 ILE A O 1
ATOM 618 N N . TYR A 1 83 ? 3.559 3.605 -6.176 1.00 84.12 83 TYR A N 1
ATOM 619 C CA . TYR A 1 83 ? 4.093 2.491 -6.962 1.00 84.12 83 TYR A CA 1
ATOM 620 C C . TYR A 1 83 ? 3.023 1.549 -7.530 1.00 84.12 83 TYR A C 1
ATOM 622 O O . TYR A 1 83 ? 3.343 0.733 -8.389 1.00 84.12 83 TYR A O 1
ATOM 630 N N . GLY A 1 84 ? 1.766 1.651 -7.083 1.00 83.00 84 GLY A N 1
ATOM 631 C CA . GLY A 1 84 ? 0.669 0.793 -7.547 1.00 83.00 84 GLY A CA 1
ATOM 632 C C . GLY A 1 84 ? 0.884 -0.701 -7.268 1.00 83.00 84 GLY A C 1
ATOM 633 O O . GLY A 1 84 ? 0.423 -1.541 -8.036 1.00 83.00 84 GLY A O 1
ATOM 634 N N . VAL A 1 85 ? 1.607 -1.038 -6.198 1.00 82.50 85 VAL A N 1
ATOM 635 C CA . VAL A 1 85 ? 1.972 -2.411 -5.831 1.00 82.50 85 VAL A CA 1
ATOM 636 C C . VAL A 1 85 ? 0.913 -3.010 -4.912 1.00 82.50 85 VAL A C 1
ATOM 638 O O . VAL A 1 85 ? 0.516 -2.408 -3.916 1.00 82.50 85 VAL A O 1
ATOM 641 N N . ALA A 1 86 ? 0.495 -4.228 -5.239 1.00 83.75 86 ALA A N 1
ATOM 642 C CA . ALA A 1 86 ? -0.393 -5.065 -4.445 1.00 83.75 86 ALA A CA 1
ATOM 643 C C . ALA A 1 86 ? 0.028 -6.538 -4.607 1.00 83.75 86 ALA A C 1
ATOM 645 O O . ALA A 1 86 ? 0.560 -6.892 -5.663 1.00 83.75 86 ALA A O 1
ATOM 646 N N . PRO A 1 87 ? -0.241 -7.426 -3.635 1.00 85.75 87 PRO A N 1
ATOM 647 C CA . PRO A 1 87 ? -0.821 -7.166 -2.315 1.00 85.75 87 PRO A CA 1
ATOM 648 C C . PRO A 1 87 ? 0.212 -6.727 -1.263 1.00 85.75 87 PRO A C 1
ATOM 650 O O . PRO A 1 87 ? 1.408 -6.977 -1.406 1.00 85.75 87 PRO A O 1
ATOM 653 N N . VAL A 1 88 ? -0.279 -6.103 -0.187 1.00 84.81 88 VAL A N 1
ATOM 654 C CA . VAL A 1 88 ? 0.498 -5.736 1.012 1.00 84.81 88 VAL A CA 1
ATOM 655 C C . VAL A 1 88 ? -0.110 -6.431 2.2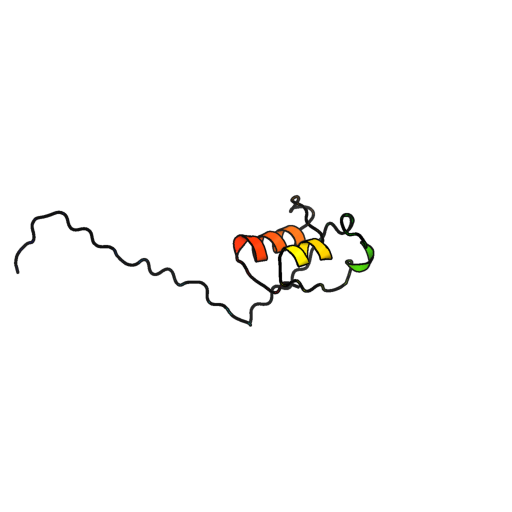35 1.00 84.81 88 VAL A C 1
ATOM 657 O O . VAL A 1 88 ? -1.338 -6.542 2.315 1.00 84.81 88 VAL A O 1
ATOM 660 N N . VAL A 1 89 ? 0.738 -6.913 3.151 1.00 85.88 89 VAL A N 1
ATOM 661 C CA . VAL A 1 89 ? 0.367 -7.588 4.414 1.00 85.88 89 VAL A CA 1
ATOM 662 C C . VAL A 1 89 ? 0.919 -6.842 5.621 1.00 85.88 89 VAL A C 1
ATOM 664 O O . VAL A 1 89 ? 2.082 -6.383 5.537 1.00 85.88 89 VAL A O 1
#

Sequence (89 aa):
MGYRHGIYTSEIPTSITPPVNVSAGLIVAFGTSPVNQLDNPSSAVNKPVIAYTYAEAVSKIGFSTNFEKYTLSEVIKVAFGIYGVAPVV

Radius of gyration: 22.05 Å; Cα contacts (8 Å, |Δi|>4): 96; chains: 1; bounding box: 46×35×67 Å

Nearest PDB structures (foldseek):
  7ae0-assembly1_3A  TM=4.243E-01  e=3.835E+00  Algoriphagus machipongonensis

Solvent-accessible surface area (backbone atoms only — not compa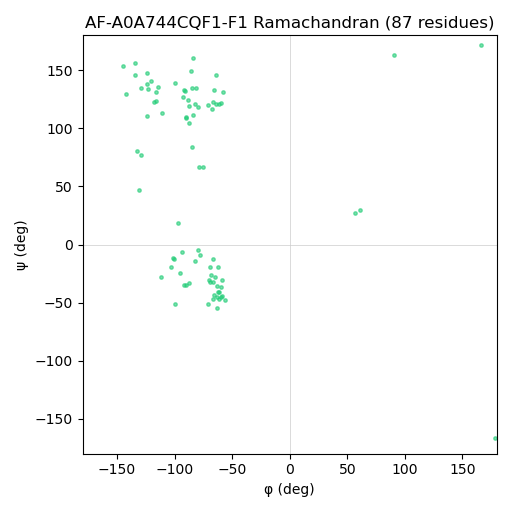rable to full-atom values): 5790 Å² total; per-residue (Å²): 136,82,85,81,89,74,90,81,89,77,86,73,83,78,87,71,79,74,89,76,92,68,93,88,68,73,48,74,70,85,70,37,60,48,34,87,74,39,100,56,42,78,75,49,57,99,51,93,55,79,26,74,46,61,70,53,36,40,68,61,43,26,71,53,92,55,44,91,74,15,46,44,28,44,50,51,46,46,35,44,71,71,68,64,54,61,53,39,54

Foldseek 3Di:
DDDDPDDDDDDDPDPDDPDDDDPPDAAEDDWAFPLVPAPDSVVLPPDDDKDFALVSCCHRGNADPPCVHHVVNVVSCCQCPPVNHDIYD

Organism: Salmonella enterica (NCBI:txid28901)

Mean predicted aligned error: 10.12 Å